Protein AF-A0A920VUE8-F1 (afdb_monomer_lite)

Foldseek 3Di:
DDCVVPQADQDDDLDFADDDDDDPPDPCVVVNVVVRCVRVPVVSVVSCVVRCVRHDDD

Secondary structure (DSSP, 8-state):
--GGGT-S---------------TT-TTHHHHHHHHHIIIIIIHHHHHHHHHHHH---

Radius of gyration: 16.07 Å; chains: 1; bounding box: 36×19×42 Å

Sequence (58 aa):
MSSKKFGQLDILVNNAGISIPTTIDDENYEESWDKTFDVLLKGQVNLIRAALPFIRKP

pLDDT: mean 90.88, std 13.04, range [48.44, 98.56]

Structure (mmCIF, N/CA/C/O backbone):
data_AF-A0A920VUE8-F1
#
_entry.id   AF-A0A920VUE8-F1
#
loop_
_atom_site.group_PDB
_atom_site.id
_atom_site.type_symbol
_atom_site.label_atom_id
_atom_site.label_alt_id
_atom_site.label_comp_id
_atom_site.label_asym_id
_atom_site.label_entity_id
_atom_site.label_seq_id
_atom_site.pdbx_PDB_ins_code
_atom_site.Cartn_x
_atom_site.Cartn_y
_atom_site.Cartn_z
_atom_site.occupancy
_atom_site.B_iso_or_equiv
_atom_site.auth_seq_id
_atom_site.auth_comp_id
_atom_site.auth_asym_id
_atom_site.auth_atom_id
_atom_site.pdbx_PDB_model_num
ATOM 1 N N . MET A 1 1 ? -11.340 11.757 6.231 1.00 48.44 1 MET A N 1
ATOM 2 C CA . MET A 1 1 ? -12.485 11.603 7.161 1.00 48.44 1 MET A CA 1
ATOM 3 C C . MET A 1 1 ? -11.936 11.193 8.522 1.00 48.44 1 MET A C 1
ATOM 5 O O . MET A 1 1 ? -11.096 10.310 8.558 1.00 48.44 1 MET A O 1
ATOM 9 N N . SER A 1 2 ? -12.316 11.861 9.615 1.00 50.47 2 SER A N 1
ATOM 10 C CA . SER A 1 2 ? -11.840 11.518 10.969 1.00 50.47 2 SER A CA 1
ATOM 11 C C . SER A 1 2 ? -12.761 10.472 11.606 1.00 50.47 2 SER A C 1
ATOM 13 O O . SER A 1 2 ? -13.982 10.617 11.528 1.00 50.47 2 SER A O 1
ATOM 15 N N . SER A 1 3 ? -12.190 9.465 12.277 1.00 54.50 3 SER A N 1
ATOM 16 C CA . SER A 1 3 ? -12.915 8.436 13.047 1.00 54.50 3 SER A CA 1
ATOM 17 C C . SER A 1 3 ? -13.877 9.009 14.096 1.00 54.50 3 SER A C 1
ATOM 19 O O . SER A 1 3 ? -14.849 8.353 14.462 1.00 54.50 3 SER A O 1
ATOM 21 N N . LYS A 1 4 ? -13.694 10.272 14.511 1.00 58.44 4 LYS A N 1
ATOM 22 C CA . LYS A 1 4 ? -14.586 10.977 15.448 1.00 58.44 4 LYS A CA 1
ATOM 23 C C . LYS A 1 4 ? -16.054 11.038 15.007 1.00 58.44 4 LYS A C 1
ATOM 25 O O . LYS A 1 4 ? -16.909 11.233 15.861 1.00 58.44 4 LYS A O 1
ATOM 30 N N . LYS A 1 5 ? -16.357 10.889 13.709 1.00 68.12 5 LYS A N 1
ATOM 31 C CA . LYS A 1 5 ? -17.743 1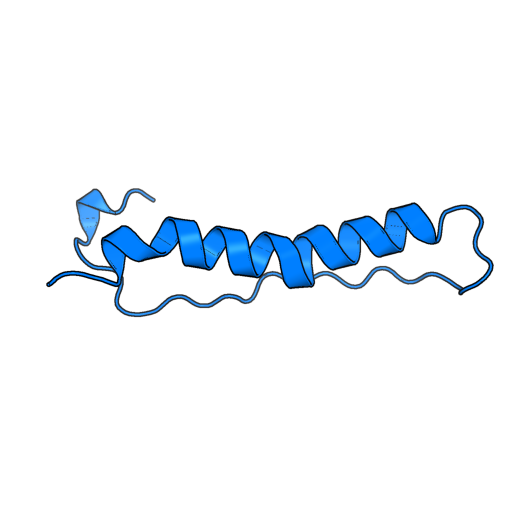0.897 13.205 1.00 68.12 5 LYS A CA 1
ATOM 32 C C . LYS A 1 5 ? -18.475 9.557 13.334 1.00 68.12 5 LYS A C 1
ATOM 34 O O . LYS A 1 5 ? -19.696 9.577 13.412 1.00 68.12 5 LYS A O 1
ATOM 39 N N . PHE A 1 6 ? -17.757 8.433 13.332 1.00 76.44 6 PHE A N 1
ATOM 40 C CA . PHE A 1 6 ? -18.358 7.094 13.214 1.00 76.44 6 PHE A CA 1
ATOM 41 C C . PHE A 1 6 ? -17.975 6.135 14.352 1.00 76.44 6 PHE A C 1
ATOM 43 O O . PHE A 1 6 ? -18.595 5.092 14.508 1.00 76.44 6 PHE A O 1
ATOM 50 N N . GLY A 1 7 ? -17.008 6.495 15.203 1.00 80.25 7 GLY A N 1
ATOM 51 C CA . GLY A 1 7 ? -16.623 5.674 16.347 1.00 80.25 7 GLY A CA 1
ATOM 52 C C . GLY A 1 7 ? -15.689 4.527 15.955 1.00 80.25 7 GLY A C 1
ATOM 53 O O . GLY A 1 7 ? -14.488 4.754 15.812 1.00 80.25 7 GLY A O 1
ATOM 54 N N . GLN A 1 8 ? -16.223 3.307 15.864 1.00 88.44 8 GLN A N 1
ATOM 55 C CA . GLN A 1 8 ? -15.468 2.074 15.596 1.00 88.44 8 GLN A CA 1
ATOM 56 C C . GLN A 1 8 ? -15.232 1.866 14.093 1.00 88.44 8 GLN A C 1
ATOM 58 O O . GLN A 1 8 ? -15.991 2.361 13.263 1.00 88.44 8 GLN A O 1
ATOM 63 N N . LEU A 1 9 ? -14.157 1.153 13.745 1.00 90.50 9 LEU A N 1
ATOM 64 C CA . LEU A 1 9 ? -13.908 0.683 12.385 1.00 90.50 9 LEU A CA 1
ATOM 65 C C . LEU A 1 9 ? -14.271 -0.803 12.283 1.00 90.50 9 LEU A C 1
ATOM 67 O O . LEU A 1 9 ? -13.521 -1.646 12.771 1.00 90.50 9 LEU A O 1
ATOM 71 N N . ASP A 1 10 ? -15.398 -1.115 11.640 1.00 91.25 10 ASP A N 1
ATOM 72 C CA . ASP A 1 10 ? -15.878 -2.498 11.483 1.00 91.25 10 ASP A CA 1
ATOM 73 C C . ASP A 1 10 ? -15.175 -3.249 10.345 1.00 91.25 10 ASP A C 1
ATOM 75 O O . ASP A 1 10 ? -14.893 -4.440 10.452 1.00 91.25 10 ASP A O 1
ATOM 79 N N . ILE A 1 11 ? -14.884 -2.554 9.241 1.00 93.62 11 ILE A N 1
ATOM 80 C CA . ILE A 1 11 ? -14.298 -3.147 8.035 1.00 93.62 11 ILE A CA 1
ATOM 81 C C . ILE A 1 11 ? -13.153 -2.269 7.538 1.00 93.62 11 ILE A C 1
ATOM 83 O O . ILE A 1 11 ? -13.320 -1.069 7.320 1.00 93.62 11 ILE A O 1
ATOM 87 N N . LEU A 1 12 ? -11.999 -2.892 7.296 1.00 94.69 12 LEU A N 1
ATOM 88 C CA . LEU A 1 12 ? -10.872 -2.288 6.595 1.00 94.69 12 LEU A CA 1
ATOM 89 C C . LEU A 1 12 ? -10.699 -2.972 5.238 1.00 94.69 12 LEU A C 1
ATOM 91 O O . LEU A 1 12 ? -10.349 -4.148 5.176 1.00 94.69 12 LEU A O 1
ATOM 95 N N . VAL A 1 13 ? -10.909 -2.227 4.153 1.00 96.56 13 VAL A N 1
ATOM 96 C CA . VAL A 1 13 ? -10.681 -2.724 2.792 1.00 96.56 13 VAL A CA 1
ATOM 97 C C . VAL A 1 13 ? -9.323 -2.235 2.305 1.00 96.56 13 VAL A C 1
ATOM 99 O O . VAL A 1 13 ? -9.150 -1.062 1.976 1.00 96.56 13 VAL A O 1
ATOM 102 N N . ASN A 1 14 ? -8.356 -3.146 2.253 1.00 96.38 14 ASN A N 1
ATOM 103 C CA . ASN A 1 14 ? -7.018 -2.869 1.744 1.00 96.38 14 ASN A CA 1
ATOM 104 C C . ASN A 1 14 ? -6.972 -3.157 0.237 1.00 96.38 14 ASN A C 1
ATOM 106 O O . ASN A 1 14 ? -6.653 -4.257 -0.195 1.00 96.38 14 ASN A O 1
ATOM 110 N N . ASN A 1 15 ? -7.435 -2.191 -0.557 1.00 96.69 15 ASN A N 1
ATOM 111 C CA . ASN A 1 15 ? -7.621 -2.354 -2.005 1.00 96.69 15 ASN A CA 1
ATOM 112 C C . ASN A 1 15 ? -6.621 -1.545 -2.843 1.00 96.69 15 ASN A C 1
ATOM 114 O O . ASN A 1 15 ? -6.583 -1.687 -4.060 1.00 96.69 15 ASN A O 1
ATOM 118 N N . ALA A 1 16 ? -5.836 -0.658 -2.226 1.00 97.38 16 ALA A N 1
ATOM 119 C CA . ALA A 1 16 ? -4.873 0.139 -2.977 1.00 97.38 16 ALA A CA 1
ATOM 120 C C . ALA A 1 16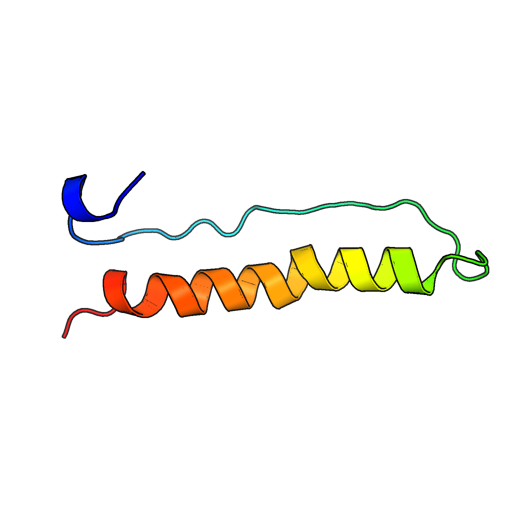 ? -3.855 -0.783 -3.661 1.00 97.38 16 ALA A C 1
ATOM 122 O O . ALA A 1 16 ? -3.225 -1.610 -3.003 1.00 97.38 16 ALA A O 1
ATOM 123 N N . GLY A 1 17 ? -3.699 -0.623 -4.973 1.00 97.06 17 GLY A N 1
ATOM 124 C CA . GLY A 1 17 ? -2.778 -1.408 -5.775 1.00 97.06 17 GLY A CA 1
ATOM 125 C C . GLY A 1 17 ? -2.307 -0.639 -6.997 1.00 97.06 17 GLY A C 1
ATOM 126 O O . GLY A 1 17 ? -3.004 0.245 -7.494 1.00 97.06 17 GLY A O 1
ATOM 127 N N . ILE A 1 18 ? -1.106 -0.975 -7.456 1.00 97.62 18 ILE A N 1
ATOM 128 C CA . ILE A 1 18 ? -0.507 -0.449 -8.679 1.00 97.62 18 ILE A CA 1
ATOM 129 C C . ILE A 1 18 ? 0.027 -1.605 -9.517 1.00 97.62 18 ILE A C 1
ATOM 131 O O . ILE A 1 18 ? 0.355 -2.668 -8.993 1.00 97.62 18 ILE A O 1
ATOM 135 N N . SER A 1 19 ? 0.133 -1.374 -10.819 1.00 96.19 19 SER A N 1
ATOM 136 C CA . SER A 1 19 ? 0.859 -2.237 -11.740 1.00 96.19 19 SER A CA 1
ATOM 137 C C . SER A 1 19 ? 1.795 -1.344 -12.536 1.00 96.19 19 SER A C 1
ATOM 139 O O . SER A 1 19 ? 1.342 -0.398 -13.180 1.00 96.19 19 SER A O 1
ATOM 141 N N . ILE A 1 20 ? 3.095 -1.605 -12.427 1.00 96.75 20 ILE A N 1
ATOM 142 C CA . ILE A 1 20 ? 4.131 -0.880 -13.157 1.00 96.75 20 ILE A CA 1
ATOM 143 C C . ILE A 1 20 ? 4.704 -1.854 -14.190 1.00 96.75 20 ILE A C 1
ATOM 145 O O . ILE A 1 20 ? 5.349 -2.827 -13.798 1.00 96.75 20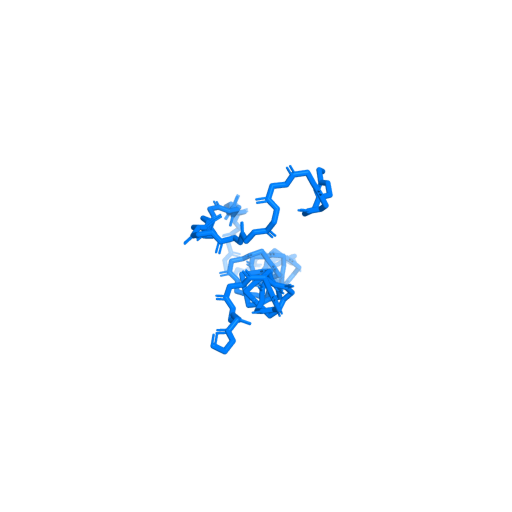 ILE A O 1
ATOM 149 N N . PRO A 1 21 ? 4.447 -1.650 -15.492 1.00 95.69 21 PRO A N 1
ATOM 150 C CA . PRO A 1 21 ? 5.076 -2.446 -16.536 1.00 95.69 21 PRO A CA 1
ATOM 151 C C . PRO A 1 21 ? 6.580 -2.157 -16.574 1.00 95.69 21 PRO A C 1
ATOM 153 O O . PRO A 1 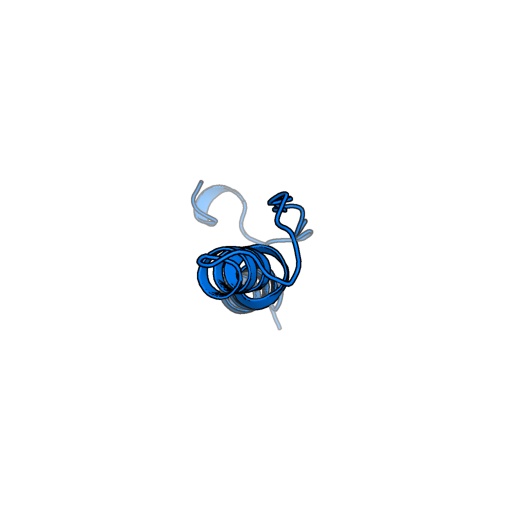21 ? 6.979 -1.011 -16.756 1.00 95.69 21 PRO A O 1
ATOM 156 N N . THR A 1 22 ? 7.404 -3.188 -16.411 1.00 96.06 22 THR A N 1
ATOM 157 C CA . THR A 1 22 ? 8.868 -3.109 -16.518 1.00 96.06 22 THR A CA 1
ATOM 158 C C . THR A 1 22 ? 9.418 -4.470 -16.952 1.00 96.06 22 THR A C 1
ATOM 160 O O . THR A 1 22 ? 8.797 -5.502 -16.668 1.00 96.06 22 THR A O 1
ATOM 163 N N . THR A 1 23 ? 10.536 -4.494 -17.677 1.00 97.81 23 THR A N 1
ATOM 164 C CA . THR A 1 23 ? 11.264 -5.736 -17.982 1.00 97.81 23 THR A CA 1
ATOM 165 C C . THR A 1 23 ? 12.303 -6.007 -16.899 1.00 97.81 23 THR A C 1
ATOM 167 O O . THR A 1 23 ? 12.708 -5.107 -16.172 1.00 97.81 23 THR A O 1
ATOM 170 N N . ILE A 1 24 ? 12.732 -7.263 -16.761 1.00 96.50 24 ILE A N 1
ATOM 171 C CA . ILE A 1 24 ? 13.655 -7.671 -15.686 1.00 96.50 24 ILE A CA 1
ATOM 172 C C . ILE A 1 24 ? 15.059 -7.050 -15.812 1.00 96.50 24 ILE A C 1
ATOM 174 O O . ILE A 1 24 ? 15.814 -7.029 -14.848 1.00 96.50 24 ILE A 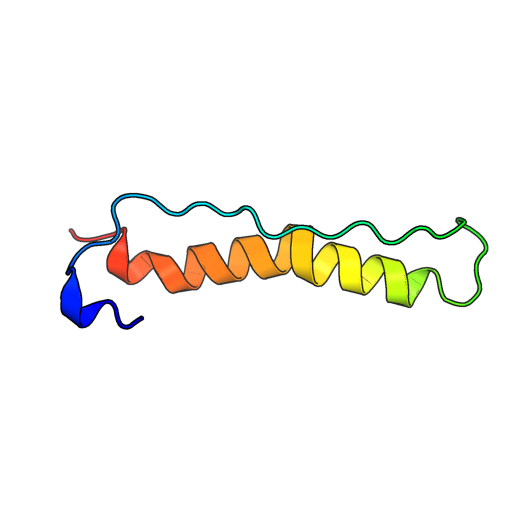O 1
ATOM 178 N N . ASP A 1 25 ? 15.412 -6.582 -17.006 1.00 97.75 25 ASP A N 1
ATOM 179 C CA . ASP A 1 25 ? 16.697 -5.992 -17.380 1.00 97.75 25 ASP A CA 1
ATOM 180 C C . ASP A 1 25 ? 16.631 -4.467 -17.581 1.00 97.75 25 ASP A C 1
ATOM 182 O O . ASP A 1 25 ? 17.606 -3.867 -18.033 1.00 97.75 25 ASP A O 1
ATOM 186 N N . ASP A 1 26 ? 15.499 -3.837 -17.249 1.00 98.06 26 ASP A N 1
ATOM 187 C CA . ASP A 1 26 ? 15.340 -2.384 -17.303 1.00 98.06 26 ASP A CA 1
ATOM 188 C C . ASP A 1 26 ? 16.276 -1.695 -16.294 1.00 98.06 26 ASP A C 1
ATOM 190 O O . ASP A 1 26 ? 16.396 -2.117 -15.141 1.00 98.06 26 ASP A O 1
ATOM 194 N N . GLU A 1 27 ? 16.919 -0.599 -16.704 1.00 98.00 27 GLU A N 1
ATOM 195 C CA . GLU A 1 27 ? 17.834 0.167 -15.846 1.00 98.00 27 GLU A CA 1
ATOM 196 C C . GLU A 1 27 ? 17.148 0.738 -14.587 1.00 98.00 27 GLU A C 1
ATOM 198 O O . GLU A 1 27 ? 17.809 0.981 -13.578 1.00 98.00 27 GLU A O 1
ATOM 203 N N . ASN A 1 28 ? 15.819 0.895 -14.620 1.00 96.69 28 ASN A N 1
ATOM 204 C CA . ASN A 1 28 ? 14.987 1.405 -13.531 1.00 96.69 28 ASN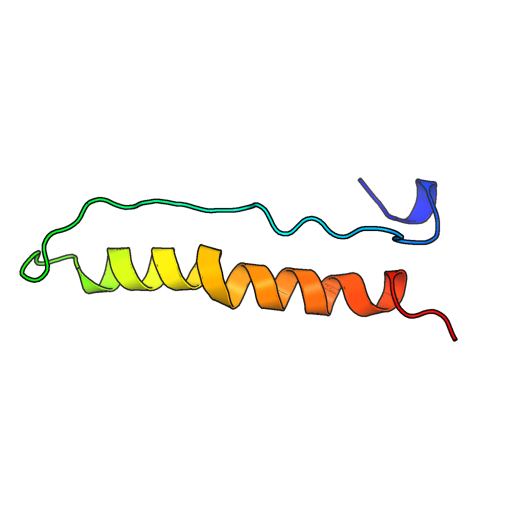 A CA 1
ATOM 205 C C . ASN A 1 28 ? 14.151 0.305 -12.849 1.00 96.69 28 ASN A C 1
ATOM 207 O O . ASN A 1 28 ? 13.176 0.613 -12.148 1.00 96.69 28 ASN A O 1
ATOM 211 N N . TYR A 1 29 ? 14.494 -0.976 -13.044 1.00 98.06 29 TYR A N 1
ATOM 212 C CA . TYR A 1 29 ? 13.755 -2.101 -12.466 1.00 98.06 29 TYR A CA 1
ATOM 213 C C . TYR A 1 29 ? 13.598 -1.967 -10.946 1.00 98.06 29 TYR A C 1
ATOM 215 O O . TYR A 1 29 ? 12.484 -2.070 -10.434 1.00 98.06 29 TYR A O 1
ATOM 223 N N . GLU A 1 30 ? 14.685 -1.660 -10.230 1.00 98.19 30 GLU A N 1
ATOM 224 C CA . GLU A 1 30 ? 14.674 -1.539 -8.765 1.00 98.19 30 GLU A CA 1
ATOM 225 C C . GLU A 1 30 ? 13.719 -0.442 -8.274 1.00 98.19 30 GLU A C 1
ATOM 227 O O . GLU A 1 30 ? 12.964 -0.655 -7.330 1.00 98.19 30 GLU A O 1
ATOM 232 N N . GLU A 1 31 ? 13.652 0.706 -8.956 1.00 97.94 31 GLU A N 1
ATOM 233 C CA . GLU A 1 31 ? 12.717 1.775 -8.580 1.00 97.94 31 GLU A CA 1
ATOM 234 C C . GLU A 1 31 ? 11.252 1.342 -8.777 1.00 97.94 31 GLU A C 1
ATOM 236 O O . GLU A 1 31 ? 10.377 1.624 -7.950 1.00 97.94 31 GLU A O 1
ATOM 241 N N . SER A 1 32 ? 10.969 0.641 -9.878 1.00 97.94 32 SER A N 1
ATOM 242 C CA . SER A 1 32 ? 9.637 0.095 -10.168 1.00 97.94 32 SER A CA 1
ATOM 243 C C . SER A 1 32 ? 9.246 -0.999 -9.170 1.00 97.94 32 SER A C 1
ATOM 245 O O . SER A 1 32 ? 8.093 -1.076 -8.725 1.00 97.94 32 SER A O 1
ATOM 247 N N . TRP A 1 33 ? 10.217 -1.823 -8.783 1.00 97.44 33 TRP A N 1
ATOM 248 C CA . TRP A 1 33 ? 10.070 -2.878 -7.794 1.00 97.44 33 TRP A CA 1
ATOM 249 C C . TRP A 1 33 ? 9.784 -2.312 -6.402 1.00 97.44 33 TRP A C 1
ATOM 251 O O . TRP A 1 33 ? 8.797 -2.696 -5.769 1.00 97.44 33 TRP A O 1
ATOM 261 N N . ASP A 1 34 ? 10.560 -1.322 -5.968 1.00 98.19 34 ASP A N 1
ATOM 262 C CA . ASP A 1 34 ? 10.380 -0.655 -4.681 1.00 98.19 34 ASP A CA 1
ATOM 263 C C . ASP A 1 34 ? 9.003 0.003 -4.570 1.00 98.19 34 ASP A C 1
ATOM 265 O O . ASP A 1 34 ? 8.290 -0.226 -3.590 1.00 98.19 34 ASP A O 1
ATOM 269 N N . LYS A 1 35 ? 8.561 0.732 -5.603 1.00 98.12 35 LYS A N 1
ATOM 270 C CA . LYS A 1 35 ? 7.207 1.316 -5.648 1.00 98.12 35 LYS A CA 1
ATOM 271 C C . LYS A 1 35 ? 6.119 0.253 -5.531 1.00 98.12 35 LYS A C 1
ATOM 273 O O . LYS A 1 35 ? 5.115 0.455 -4.840 1.00 98.12 35 LYS A O 1
ATOM 278 N N . THR A 1 36 ? 6.313 -0.888 -6.190 1.00 97.81 36 THR A N 1
ATOM 279 C CA . THR A 1 36 ? 5.385 -2.020 -6.115 1.00 97.81 36 THR A CA 1
ATOM 280 C C . THR A 1 36 ? 5.293 -2.543 -4.682 1.00 97.81 36 THR A C 1
ATOM 282 O O . THR A 1 36 ? 4.189 -2.693 -4.155 1.00 97.81 36 THR A O 1
ATOM 285 N N . PHE A 1 37 ? 6.425 -2.736 -4.002 1.00 98.12 37 PHE A N 1
ATOM 286 C CA . PHE A 1 37 ? 6.459 -3.171 -2.601 1.00 98.12 37 PHE A CA 1
ATOM 287 C C . PHE A 1 37 ? 5.894 -2.132 -1.636 1.00 98.12 37 PHE A C 1
ATOM 289 O O . PHE A 1 37 ? 5.215 -2.490 -0.667 1.00 98.12 37 PHE A O 1
ATOM 296 N N . ASP A 1 38 ? 6.136 -0.853 -1.895 1.00 98.44 38 ASP A N 1
ATOM 297 C CA . ASP A 1 38 ? 5.625 0.241 -1.081 1.00 98.44 38 ASP A CA 1
ATOM 298 C C . ASP A 1 38 ? 4.095 0.255 -1.050 1.00 98.44 38 ASP A C 1
ATOM 300 O O . ASP A 1 38 ? 3.517 0.459 0.018 1.00 98.44 38 ASP A O 1
ATOM 304 N N . VAL A 1 39 ? 3.421 -0.037 -2.167 1.00 98.06 39 VAL A N 1
ATOM 305 C CA . VAL A 1 39 ? 1.949 -0.060 -2.226 1.00 98.06 39 VAL A CA 1
ATOM 306 C C . VAL A 1 39 ? 1.372 -1.431 -1.873 1.00 98.06 39 VAL A C 1
ATOM 308 O O . VAL A 1 39 ? 0.475 -1.524 -1.029 1.00 98.06 39 VAL A O 1
ATOM 311 N N . LEU A 1 40 ? 1.869 -2.496 -2.506 1.00 97.69 40 LEU A N 1
ATOM 312 C CA . LEU A 1 40 ? 1.269 -3.832 -2.426 1.00 97.69 40 LEU A CA 1
ATOM 313 C C . LEU A 1 40 ? 1.630 -4.587 -1.145 1.00 97.69 40 LEU A C 1
ATOM 315 O O . LEU A 1 40 ? 0.933 -5.535 -0.795 1.00 97.69 40 LEU A O 1
ATOM 319 N N . LEU A 1 41 ? 2.676 -4.166 -0.423 1.00 97.75 41 LEU A N 1
ATOM 320 C CA . LEU A 1 41 ? 3.083 -4.797 0.833 1.00 97.75 41 LEU A CA 1
ATOM 321 C C . LEU A 1 41 ? 3.149 -3.800 1.992 1.00 97.75 41 LEU A C 1
ATOM 323 O O . LEU A 1 41 ? 2.351 -3.887 2.928 1.00 97.75 41 LEU A O 1
ATOM 327 N N . LYS A 1 42 ? 4.087 -2.844 1.954 1.00 98.56 42 LYS A N 1
ATOM 328 C CA . LYS A 1 42 ? 4.349 -1.947 3.094 1.00 98.56 42 LYS A CA 1
ATOM 329 C C . LYS A 1 42 ? 3.124 -1.090 3.403 1.00 98.56 42 LYS A C 1
ATOM 331 O O . LYS A 1 42 ? 2.715 -1.005 4.559 1.00 98.56 42 LYS A O 1
ATOM 336 N N . GLY A 1 43 ? 2.495 -0.516 2.379 1.00 98.31 43 GLY A N 1
ATOM 337 C CA . GLY A 1 43 ? 1.275 0.279 2.490 1.00 98.31 43 GLY A CA 1
ATOM 338 C C . GLY A 1 43 ? 0.137 -0.502 3.139 1.00 98.31 43 GLY A C 1
ATOM 339 O O . GLY A 1 43 ? -0.505 0.006 4.061 1.00 98.31 43 GLY A O 1
ATOM 340 N N . GLN A 1 44 ? -0.039 -1.767 2.746 1.00 97.75 44 GLN A N 1
ATOM 341 C CA . GLN A 1 44 ? -1.072 -2.633 3.307 1.00 97.75 44 GLN A CA 1
ATOM 342 C C . GLN A 1 44 ? -0.860 -2.846 4.816 1.00 97.75 44 GLN A C 1
ATOM 344 O O . GLN A 1 44 ? -1.777 -2.639 5.615 1.00 97.75 44 GLN A O 1
ATOM 349 N N . VAL A 1 45 ? 0.364 -3.205 5.219 1.00 97.75 45 VAL A N 1
ATOM 350 C CA . VAL A 1 45 ? 0.734 -3.426 6.627 1.00 97.75 45 VAL A CA 1
ATOM 351 C C . VAL A 1 45 ? 0.616 -2.136 7.438 1.00 97.75 45 VAL A C 1
ATOM 353 O O . VAL A 1 45 ? 0.079 -2.150 8.548 1.00 97.75 45 VAL A O 1
ATOM 356 N N . ASN A 1 46 ? 1.079 -1.014 6.889 1.00 98.38 46 ASN A N 1
ATOM 357 C CA . ASN A 1 46 ? 1.008 0.293 7.536 1.00 98.38 46 ASN A CA 1
ATOM 358 C C . ASN A 1 46 ? -0.441 0.706 7.804 1.00 98.38 46 ASN A C 1
ATOM 360 O O . ASN A 1 46 ? -0.751 1.148 8.912 1.00 98.38 46 ASN A O 1
ATOM 364 N N . LEU A 1 47 ? -1.335 0.498 6.833 1.00 97.50 47 LEU A N 1
ATOM 365 C CA . LEU A 1 47 ? -2.755 0.794 6.989 1.00 97.50 47 LEU A CA 1
ATOM 366 C C . LEU A 1 47 ? -3.389 -0.062 8.091 1.00 97.50 47 LEU A C 1
ATOM 368 O O . LEU A 1 47 ? -4.078 0.475 8.957 1.00 97.50 47 LEU A O 1
ATOM 372 N N . ILE A 1 48 ? -3.105 -1.369 8.113 1.00 96.75 48 ILE A N 1
ATOM 373 C CA . ILE A 1 48 ? -3.596 -2.272 9.165 1.00 96.75 48 ILE A CA 1
ATOM 374 C C . ILE A 1 48 ? -3.120 -1.795 10.539 1.00 96.75 48 ILE A C 1
ATOM 376 O O . ILE A 1 48 ? -3.931 -1.646 11.451 1.00 96.75 48 ILE A O 1
ATOM 380 N N . ARG A 1 49 ? -1.818 -1.517 10.695 1.00 97.06 49 ARG A N 1
ATOM 381 C CA . ARG A 1 49 ? -1.231 -1.059 11.966 1.00 97.06 49 ARG A CA 1
ATOM 382 C C . ARG A 1 49 ? -1.864 0.241 12.453 1.00 97.06 49 ARG A C 1
ATOM 384 O O . ARG A 1 49 ? -2.183 0.344 13.635 1.00 97.06 49 ARG A O 1
ATOM 391 N N . ALA A 1 50 ? -2.074 1.200 11.554 1.00 95.00 50 ALA A N 1
ATOM 392 C CA . ALA A 1 50 ? -2.727 2.468 11.870 1.00 95.00 50 ALA A CA 1
ATOM 393 C C . ALA A 1 50 ? -4.209 2.292 12.246 1.00 95.00 50 ALA A C 1
ATOM 395 O O . ALA A 1 50 ? -4.737 3.060 13.050 1.00 95.00 50 ALA A O 1
ATOM 396 N N . ALA A 1 51 ? -4.871 1.273 11.696 1.00 94.00 51 ALA A N 1
ATOM 397 C CA . ALA A 1 51 ? -6.267 0.959 11.968 1.00 94.00 51 ALA A CA 1
ATOM 398 C C . ALA A 1 51 ? -6.486 0.187 13.284 1.00 94.00 51 ALA A C 1
ATOM 400 O O . ALA A 1 51 ? -7.593 0.222 13.825 1.00 94.00 51 ALA A O 1
ATOM 401 N N . LEU A 1 52 ? -5.457 -0.479 13.831 1.00 93.44 52 LEU A N 1
ATOM 402 C CA . LEU A 1 52 ? -5.580 -1.330 15.024 1.00 93.44 52 LEU A CA 1
ATOM 403 C C . LEU A 1 52 ? -6.309 -0.674 16.210 1.00 93.44 52 LEU A C 1
ATOM 405 O O . LEU A 1 52 ? -7.162 -1.355 16.771 1.00 93.44 52 LEU A O 1
ATOM 409 N N . PRO A 1 53 ? -6.065 0.598 16.591 1.00 91.06 53 PRO A N 1
ATOM 410 C CA . PRO A 1 53 ? -6.764 1.220 17.722 1.00 91.06 53 PRO A CA 1
ATOM 411 C C . PRO A 1 53 ? -8.276 1.392 17.515 1.00 91.06 53 PRO A C 1
ATOM 413 O O . PRO A 1 53 ? -9.014 1.584 18.476 1.00 91.06 53 PRO A O 1
ATOM 416 N N . PHE A 1 54 ? -8.736 1.367 16.263 1.00 89.94 54 PHE A N 1
ATOM 417 C CA . PHE A 1 54 ? -10.143 1.547 15.903 1.00 89.94 54 PHE A CA 1
ATOM 418 C C . PHE A 1 54 ? -10.857 0.218 15.646 1.00 89.94 54 PHE A C 1
ATOM 420 O O . PHE A 1 54 ? -12.080 0.175 15.743 1.00 89.94 54 PHE A O 1
ATOM 427 N N . ILE A 1 55 ? -10.101 -0.841 15.330 1.00 90.69 55 ILE A N 1
ATOM 428 C CA . ILE A 1 55 ? -10.605 -2.210 15.134 1.00 90.69 55 ILE A CA 1
ATOM 429 C C . ILE A 1 55 ? -10.598 -2.975 16.461 1.00 90.69 55 ILE A C 1
ATOM 431 O O . ILE A 1 55 ? -11.553 -3.669 16.797 1.00 90.69 55 ILE A O 1
ATOM 435 N N . ARG A 1 56 ? -9.513 -2.854 17.232 1.00 86.94 56 ARG A N 1
ATOM 436 C CA . ARG A 1 56 ? -9.357 -3.490 18.539 1.00 86.94 56 ARG A CA 1
ATOM 437 C C . ARG A 1 56 ? -9.864 -2.534 19.610 1.00 86.94 56 ARG A C 1
ATOM 439 O O . ARG A 1 56 ? -9.109 -1.704 20.110 1.00 86.94 56 ARG A O 1
ATOM 446 N N . LYS A 1 57 ? -11.135 -2.658 19.975 1.00 68.50 57 LYS A N 1
ATOM 447 C CA . LYS A 1 57 ? -11.558 -2.323 21.338 1.00 68.50 57 LYS A CA 1
ATOM 448 C C . LYS A 1 57 ? -11.515 -3.594 22.199 1.00 68.50 57 LYS A C 1
ATOM 450 O O . LYS A 1 57 ? -11.642 -4.678 21.629 1.00 68.50 57 LYS A O 1
ATOM 455 N N . PRO A 1 58 ? -11.245 -3.463 23.510 1.00 59.38 58 PRO A N 1
ATOM 456 C CA . PRO A 1 58 ? -11.358 -4.575 24.451 1.00 59.38 58 PRO A CA 1
ATOM 457 C C . PRO A 1 58 ? -12.774 -5.157 24.476 1.00 59.38 58 PRO A C 1
ATOM 459 O O . PRO A 1 58 ? -13.726 -4.396 24.179 1.00 59.38 58 PRO A O 1
#